Protein AF-A0A075WTS8-F1 (afdb_monomer)

Nearest PDB structures (foldseek):
  7bxo-assembly1_F  TM=7.989E-01  e=3.156E-02  Shewanella oneidensis MR-1
  7aer-assembly1_B  TM=7.658E-01  e=3.362E-02  Shewanella oneidensis MR-1
  6m6w-assembly1_I  TM=6.247E-01  e=7.649E-02  Shewanella oneidensis MR-1
  6m6u-assembly1_D  TM=6.551E-01  e=1.351E-01  Shewanella oneidensis MR-1
  6m6u-assembly1_I  TM=6.200E-01  e=1.268E-01  Shewanella oneidensis MR-1

Mean predicted aligned error: 13.31 Å

pLDDT: mean 76.16, std 14.84, range [37.59, 94.81]

Sequence (90 aa):
MEECILDILDHLLAGKFQVVSDSYEEIIKNAYREGIVDEELFEKLKGLGAFRNVLVHEYLELSHEEVYRNYLRIKGMIDQVIEHLERIVV

Organism: NCBI:txid289377

Structure (mmCIF, N/CA/C/O backbone):
data_AF-A0A075WTS8-F1
#
_entry.id   AF-A0A075WTS8-F1
#
loop_
_atom_site.group_PDB
_atom_site.id
_atom_site.type_symbol
_atom_site.label_atom_id
_atom_site.label_alt_id
_atom_site.label_comp_id
_atom_site.label_asym_id
_atom_site.label_entity_id
_atom_site.label_seq_id
_atom_site.pdbx_PDB_ins_code
_atom_site.Cartn_x
_atom_site.Cartn_y
_atom_site.Cartn_z
_atom_site.occupancy
_atom_site.B_iso_or_equiv
_atom_site.auth_seq_id
_atom_site.auth_comp_id
_atom_site.auth_asym_id
_atom_site.auth_atom_id
_atom_site.pdbx_PDB_model_num
ATOM 1 N N . MET A 1 1 ? 3.363 -11.292 -4.775 1.00 45.09 1 MET A N 1
ATOM 2 C CA . MET A 1 1 ? 3.854 -10.809 -3.461 1.00 45.09 1 MET A CA 1
ATOM 3 C C . MET A 1 1 ? 3.207 -9.471 -3.102 1.00 45.09 1 MET A C 1
ATOM 5 O O . MET A 1 1 ? 2.793 -9.325 -1.965 1.00 45.09 1 MET A O 1
ATOM 9 N N . GLU A 1 2 ? 3.030 -8.545 -4.056 1.00 48.94 2 GL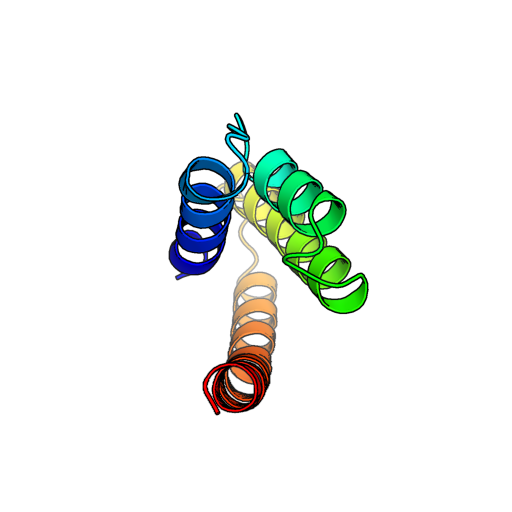U A N 1
ATOM 10 C CA . GLU A 1 2 ? 2.279 -7.283 -3.862 1.00 48.94 2 GLU A CA 1
ATOM 11 C C . GLU A 1 2 ? 0.770 -7.464 -3.600 1.00 48.94 2 GLU A C 1
ATOM 13 O O . GLU A 1 2 ? 0.184 -6.656 -2.887 1.00 48.94 2 GLU A O 1
ATOM 18 N N . GLU A 1 3 ? 0.152 -8.542 -4.096 1.00 58.75 3 GLU A N 1
ATOM 19 C CA . GLU A 1 3 ? -1.277 -8.831 -3.865 1.00 58.75 3 GLU A CA 1
ATOM 20 C C . GLU A 1 3 ? -1.624 -8.970 -2.370 1.00 58.75 3 GLU A C 1
ATOM 22 O O . GLU A 1 3 ? -2.653 -8.467 -1.938 1.00 58.75 3 GLU A O 1
ATOM 27 N N . CYS A 1 4 ? -0.721 -9.502 -1.534 1.00 73.62 4 CYS A N 1
ATOM 28 C CA . CYS A 1 4 ? -1.032 -9.757 -0.124 1.00 73.62 4 CYS A CA 1
ATOM 29 C C . CYS A 1 4 ? -1.327 -8.494 0.701 1.00 73.62 4 CYS A C 1
ATOM 31 O O . CYS A 1 4 ? -2.172 -8.547 1.588 1.00 73.62 4 CYS A O 1
ATOM 33 N N . ILE A 1 5 ? -0.643 -7.369 0.455 1.00 78.56 5 ILE A N 1
ATOM 34 C CA . ILE A 1 5 ? -0.878 -6.137 1.235 1.00 78.56 5 ILE A CA 1
ATOM 35 C C . ILE A 1 5 ? -2.226 -5.530 0.850 1.00 78.56 5 ILE A C 1
ATOM 37 O O . ILE A 1 5 ? -2.989 -5.107 1.714 1.00 78.56 5 ILE A O 1
ATOM 41 N N . LEU A 1 6 ? -2.524 -5.508 -0.446 1.00 85.19 6 LEU A N 1
ATOM 42 C CA . LEU A 1 6 ? -3.752 -4.918 -0.959 1.00 85.19 6 LEU A CA 1
ATOM 43 C C . LEU A 1 6 ? -4.973 -5.753 -0.566 1.00 85.19 6 LEU A C 1
ATOM 45 O O . LEU A 1 6 ? -5.972 -5.173 -0.156 1.00 85.19 6 LEU A O 1
ATOM 49 N N . ASP A 1 7 ? -4.856 -7.082 -0.566 1.00 84.06 7 ASP A N 1
ATOM 50 C CA . ASP A 1 7 ? -5.915 -7.981 -0.094 1.00 84.06 7 ASP A CA 1
ATOM 51 C C . ASP A 1 7 ? -6.211 -7.784 1.402 1.00 84.06 7 ASP A C 1
ATOM 53 O O . ASP A 1 7 ? -7.369 -7.791 1.819 1.00 84.06 7 ASP A O 1
ATOM 57 N N . ILE A 1 8 ? -5.180 -7.565 2.230 1.00 85.88 8 ILE A N 1
ATOM 58 C CA . ILE A 1 8 ? -5.358 -7.268 3.661 1.00 85.88 8 ILE A CA 1
ATOM 59 C C . ILE A 1 8 ? -6.069 -5.925 3.849 1.00 85.88 8 ILE A C 1
ATOM 61 O O . ILE A 1 8 ? -6.993 -5.830 4.659 1.00 85.88 8 ILE A O 1
ATOM 65 N N . LEU A 1 9 ? -5.651 -4.890 3.115 1.00 87.25 9 LEU A N 1
ATOM 66 C CA . LEU A 1 9 ? -6.276 -3.570 3.189 1.00 87.25 9 LEU A CA 1
ATOM 67 C C . LEU A 1 9 ? -7.738 -3.621 2.741 1.00 87.25 9 LEU A C 1
ATOM 69 O O . LEU A 1 9 ? -8.595 -3.074 3.429 1.00 87.25 9 LEU A O 1
ATOM 73 N N . ASP A 1 10 ? -8.033 -4.316 1.645 1.00 91.12 10 ASP A N 1
ATOM 74 C CA . ASP A 1 10 ? -9.394 -4.453 1.128 1.00 91.12 10 ASP A CA 1
ATOM 75 C C . ASP A 1 10 ? -10.287 -5.252 2.087 1.00 91.12 10 ASP A C 1
ATOM 77 O O . ASP A 1 10 ? -11.409 -4.851 2.400 1.00 91.12 10 ASP A O 1
ATOM 81 N N . HIS A 1 11 ? -9.755 -6.324 2.681 1.00 88.69 11 HIS A N 1
ATOM 82 C CA . HIS A 1 11 ? -10.474 -7.082 3.700 1.00 88.69 11 HIS A CA 1
ATOM 83 C C . HIS A 1 11 ? -10.763 -6.251 4.963 1.00 88.69 11 HIS A C 1
ATOM 85 O O . HIS A 1 11 ? -11.857 -6.337 5.526 1.00 88.69 11 HIS A O 1
ATOM 91 N N . LEU A 1 12 ? -9.814 -5.417 5.405 1.00 86.88 12 LEU A N 1
ATOM 92 C CA . LEU A 1 12 ? -10.009 -4.503 6.536 1.00 86.88 12 LEU A CA 1
ATOM 93 C C . LEU A 1 12 ? -11.046 -3.421 6.223 1.00 86.88 12 LEU A C 1
ATOM 95 O O . LEU A 1 12 ? -11.911 -3.155 7.060 1.00 86.88 12 LEU A O 1
ATOM 99 N N . LEU A 1 13 ? -10.986 -2.826 5.031 1.00 92.31 13 LEU A N 1
ATOM 100 C CA . LEU A 1 13 ? -11.952 -1.832 4.563 1.00 92.31 13 LEU A CA 1
ATOM 101 C C . LEU A 1 13 ? -13.370 -2.411 4.523 1.00 92.31 13 LEU A C 1
ATOM 103 O O . LEU A 1 13 ? -14.285 -1.827 5.110 1.00 92.31 13 LEU A O 1
ATOM 107 N N . ALA A 1 14 ? -13.538 -3.601 3.947 1.00 91.44 14 ALA A N 1
ATOM 108 C CA . ALA A 1 14 ? -14.831 -4.267 3.876 1.00 91.44 14 ALA A CA 1
ATOM 109 C C . ALA A 1 14 ? -15.351 -4.672 5.266 1.00 91.44 14 ALA A C 1
ATOM 111 O O . ALA A 1 14 ? -16.507 -4.414 5.605 1.00 91.44 14 ALA A O 1
ATOM 112 N N . GLY A 1 15 ? -14.500 -5.288 6.091 1.00 89.56 15 GLY A N 1
ATOM 113 C CA . GLY A 1 15 ? -14.904 -5.867 7.372 1.00 89.56 15 GLY A CA 1
ATOM 114 C C . GLY A 1 15 ? -15.125 -4.847 8.489 1.00 89.56 15 GLY A C 1
ATOM 115 O O . GLY A 1 15 ? -16.037 -5.012 9.298 1.00 89.56 15 GLY A O 1
ATOM 116 N N . LYS A 1 16 ? -14.298 -3.799 8.556 1.00 88.56 16 LYS A N 1
ATOM 117 C CA . LYS A 1 16 ? -14.295 -2.841 9.673 1.00 88.56 16 LYS A CA 1
ATOM 118 C C . LYS A 1 16 ? -14.935 -1.499 9.323 1.00 88.56 16 LYS A C 1
ATOM 120 O O . LYS A 1 16 ? -15.491 -0.861 10.213 1.00 88.56 16 LYS A O 1
ATOM 125 N N . PHE A 1 17 ? -14.883 -1.096 8.055 1.00 88.94 17 PHE A N 1
ATOM 126 C CA . PHE A 1 17 ? -15.337 0.225 7.609 1.00 88.94 17 PHE A CA 1
ATOM 127 C C . PHE A 1 17 ? -16.531 0.163 6.649 1.00 88.94 17 PHE A C 1
ATOM 129 O O . PHE A 1 17 ? -17.106 1.200 6.336 1.00 88.94 17 PHE A O 1
ATOM 136 N N . GLN A 1 18 ? -16.943 -1.038 6.216 1.00 93.06 18 GLN A N 1
ATOM 137 C CA . GLN A 1 18 ? -18.000 -1.245 5.213 1.00 93.06 18 GLN A CA 1
ATOM 138 C C . GLN A 1 18 ? -17.729 -0.500 3.895 1.00 93.06 18 GLN A C 1
ATOM 140 O O . GLN A 1 18 ? -18.656 -0.141 3.168 1.00 93.06 18 GLN A O 1
ATOM 145 N N . VAL A 1 19 ? -16.450 -0.270 3.589 1.00 92.44 19 VAL A N 1
ATOM 146 C CA . VAL A 1 19 ? -15.994 0.376 2.359 1.00 92.44 19 VAL A CA 1
ATOM 147 C C . VAL A 1 19 ? -15.598 -0.709 1.368 1.00 92.44 19 VAL A C 1
ATOM 149 O O . VAL A 1 19 ? -14.825 -1.602 1.701 1.00 92.44 19 VAL A O 1
ATOM 152 N N . VAL A 1 20 ? -16.130 -0.621 0.151 1.00 90.88 20 VAL A N 1
ATOM 153 C CA . VAL A 1 20 ? -15.762 -1.484 -0.977 1.00 90.88 20 VAL A CA 1
ATOM 154 C C . VAL A 1 20 ? -14.954 -0.646 -1.955 1.00 90.88 20 VAL A C 1
ATOM 156 O O . VAL A 1 20 ? -15.298 0.511 -2.193 1.00 90.88 20 VAL A O 1
ATOM 159 N N . SER A 1 21 ? -13.878 -1.218 -2.485 1.00 88.69 21 SER A N 1
ATOM 160 C CA . SER A 1 21 ? -12.996 -0.542 -3.432 1.00 88.69 21 SER A CA 1
ATOM 161 C C . SER A 1 21 ? -13.005 -1.286 -4.766 1.00 88.69 21 SER A C 1
ATOM 163 O O . SER A 1 21 ? -12.824 -2.500 -4.797 1.00 88.69 21 SER A O 1
ATOM 165 N N . ASP A 1 22 ? -13.167 -0.569 -5.876 1.00 84.81 22 ASP A N 1
ATOM 166 C CA . ASP A 1 22 ? -13.250 -1.162 -7.219 1.00 84.81 22 ASP A CA 1
ATOM 167 C C . ASP A 1 22 ? -11.875 -1.262 -7.902 1.00 84.81 22 ASP A C 1
ATOM 169 O O . ASP A 1 22 ? -11.724 -1.818 -8.993 1.00 84.81 22 ASP A O 1
ATOM 173 N N . SER A 1 23 ? -10.837 -0.705 -7.274 1.00 84.94 23 SER A N 1
ATOM 174 C CA . SER A 1 23 ? -9.471 -0.720 -7.789 1.00 84.94 23 SER A CA 1
ATOM 175 C C . SER A 1 23 ? -8.432 -0.667 -6.676 1.00 84.94 23 SER A C 1
ATOM 177 O O . SER A 1 23 ? -8.689 -0.185 -5.577 1.00 84.94 23 SER A O 1
ATOM 179 N N . TYR A 1 24 ? -7.200 -1.071 -6.98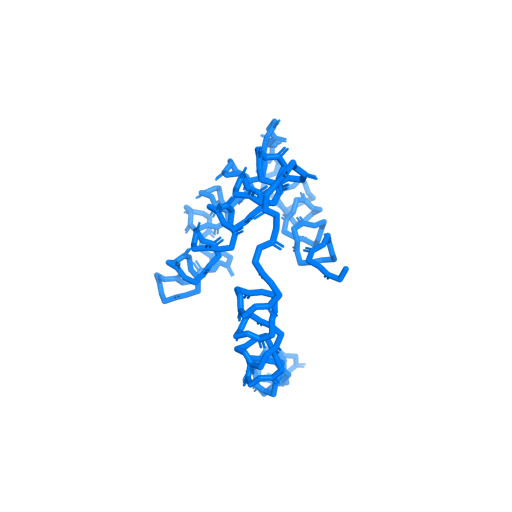4 1.00 83.50 24 TYR A N 1
ATOM 180 C CA . TYR A 1 24 ? -6.086 -0.962 -6.041 1.00 83.50 24 TYR A CA 1
ATOM 181 C C . TYR A 1 24 ? -5.769 0.476 -5.622 1.00 83.50 24 TYR A C 1
ATOM 183 O O . TYR A 1 24 ? -5.439 0.716 -4.464 1.00 83.50 24 TYR A O 1
ATOM 191 N N . GLU A 1 25 ? -5.895 1.449 -6.529 1.00 85.00 25 GLU A N 1
ATOM 192 C CA . GLU A 1 25 ? -5.747 2.860 -6.155 1.00 85.00 25 GLU A CA 1
ATOM 193 C C . GLU A 1 25 ? -6.820 3.300 -5.164 1.00 85.00 25 GLU A C 1
ATOM 195 O O . GLU A 1 25 ? -6.553 4.116 -4.281 1.00 85.00 25 GLU A O 1
ATOM 200 N N . GLU A 1 26 ? -8.030 2.770 -5.312 1.00 90.06 26 GLU A N 1
ATOM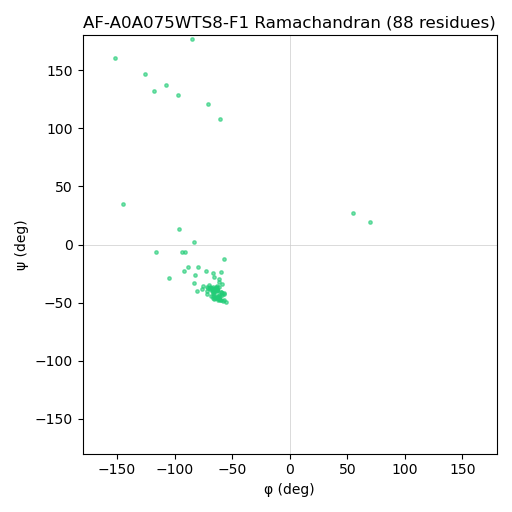 201 C CA . GLU A 1 26 ? -9.132 3.044 -4.408 1.00 90.06 26 GLU A CA 1
ATOM 202 C C . GLU A 1 26 ? -8.929 2.362 -3.052 1.00 90.06 26 GLU A C 1
ATOM 204 O O . GLU A 1 26 ? -9.096 3.033 -2.039 1.00 90.06 26 GLU A O 1
ATOM 209 N N . ILE A 1 27 ? -8.421 1.123 -3.016 1.00 91.06 27 ILE A N 1
ATOM 210 C CA . ILE A 1 27 ? -8.005 0.446 -1.775 1.00 91.06 27 ILE A CA 1
ATOM 211 C C . ILE A 1 27 ? -6.991 1.313 -1.018 1.00 91.06 27 ILE A C 1
ATOM 213 O O . ILE A 1 27 ? -7.170 1.594 0.165 1.00 91.06 27 ILE A O 1
ATOM 217 N N . ILE A 1 28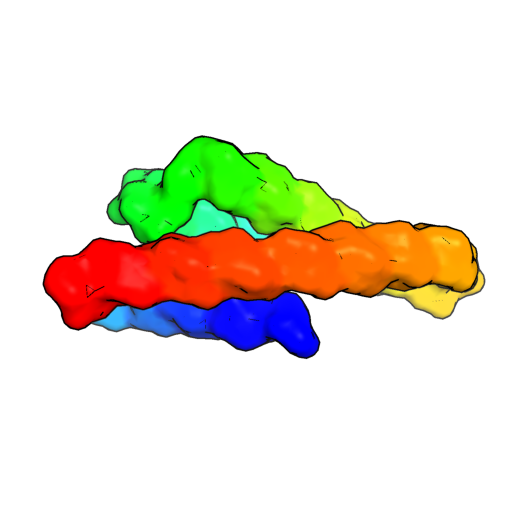 ? -5.947 1.799 -1.697 1.00 90.44 28 ILE A N 1
ATOM 218 C CA . ILE A 1 28 ? -4.885 2.609 -1.076 1.00 90.44 28 ILE A CA 1
ATOM 219 C C . ILE A 1 28 ? -5.430 3.965 -0.589 1.00 90.44 28 ILE A C 1
ATOM 221 O O . ILE A 1 28 ? -5.115 4.400 0.520 1.00 90.44 28 ILE A O 1
ATOM 225 N N . LYS A 1 29 ? -6.273 4.638 -1.385 1.00 91.75 29 LYS A N 1
ATOM 226 C CA . LYS A 1 29 ? -6.907 5.911 -0.993 1.00 91.75 29 LYS A CA 1
ATOM 227 C C . LYS A 1 29 ? -7.849 5.741 0.190 1.00 91.75 29 LYS A C 1
ATOM 229 O O . LYS A 1 29 ? -7.800 6.550 1.113 1.00 91.75 29 LYS A O 1
ATOM 234 N N . ASN A 1 30 ? -8.694 4.718 0.170 1.00 93.44 30 ASN A N 1
ATOM 235 C CA . ASN A 1 30 ? -9.639 4.443 1.243 1.00 93.44 30 ASN A CA 1
ATOM 236 C C . ASN A 1 30 ? -8.900 4.040 2.520 1.00 93.44 30 ASN A C 1
ATOM 238 O O . ASN A 1 30 ? -9.218 4.552 3.587 1.00 93.44 30 ASN A O 1
ATOM 242 N N . ALA A 1 31 ? -7.838 3.238 2.410 1.00 90.12 31 ALA A N 1
ATOM 243 C CA . ALA A 1 31 ? -6.993 2.893 3.547 1.00 90.12 31 ALA A CA 1
ATOM 244 C C . ALA A 1 31 ? -6.356 4.125 4.209 1.00 90.12 31 ALA A C 1
ATOM 246 O O . ALA A 1 31 ? -6.328 4.210 5.434 1.00 90.12 31 ALA A O 1
ATOM 247 N N . TYR A 1 32 ? -5.886 5.098 3.425 1.00 94.50 32 TYR A N 1
ATOM 248 C CA . TYR A 1 32 ? -5.358 6.352 3.969 1.00 94.50 32 TYR A CA 1
ATOM 249 C C . TYR A 1 32 ? -6.457 7.213 4.609 1.00 94.50 32 TYR A C 1
ATOM 251 O O . TYR A 1 32 ? -6.290 7.721 5.715 1.00 94.50 32 TYR A O 1
ATOM 259 N N . ARG A 1 33 ? -7.615 7.336 3.946 1.00 94.81 33 ARG A N 1
ATOM 260 C CA . ARG A 1 33 ? -8.763 8.110 4.452 1.00 94.81 33 ARG A CA 1
ATOM 261 C C . ARG A 1 33 ? -9.286 7.593 5.788 1.00 94.81 33 ARG A C 1
ATOM 263 O O . ARG A 1 33 ? -9.611 8.399 6.652 1.00 94.81 33 ARG A O 1
ATOM 270 N N . GLU A 1 34 ? -9.344 6.276 5.947 1.00 93.12 34 GLU A N 1
ATOM 271 C CA . GLU A 1 34 ? -9.786 5.620 7.180 1.00 93.12 34 GLU A CA 1
ATOM 272 C C . GLU A 1 34 ? -8.661 5.499 8.229 1.00 93.12 34 GLU A C 1
ATOM 274 O O . GLU A 1 34 ? -8.862 4.928 9.301 1.00 93.12 34 GLU A O 1
ATOM 279 N N . GLY A 1 35 ? -7.466 6.031 7.938 1.00 89.81 35 GLY A N 1
ATOM 280 C CA . GLY A 1 35 ? -6.321 6.034 8.851 1.00 89.81 35 GLY A CA 1
ATOM 281 C C . GLY A 1 35 ? -5.698 4.655 9.085 1.00 89.81 35 GLY A C 1
ATOM 282 O O . GLY A 1 35 ? -5.005 4.461 10.081 1.00 89.81 35 GLY A O 1
ATOM 283 N N . ILE A 1 36 ? -5.949 3.689 8.194 1.00 90.62 36 ILE A N 1
ATOM 284 C CA . ILE A 1 36 ? -5.322 2.358 8.224 1.00 90.62 36 ILE A CA 1
ATOM 285 C C . ILE A 1 36 ? -3.836 2.464 7.851 1.00 90.62 36 ILE A C 1
ATOM 287 O O . ILE A 1 36 ? -3.011 1.727 8.388 1.00 90.62 36 ILE A O 1
ATOM 291 N N . VAL A 1 37 ? -3.497 3.383 6.942 1.00 87.69 37 VAL A N 1
ATOM 292 C CA . VAL A 1 37 ? -2.116 3.701 6.556 1.00 87.69 37 VAL A CA 1
ATOM 293 C C . VAL A 1 37 ? -1.856 5.195 6.720 1.00 87.69 37 VAL A C 1
ATOM 295 O O . VAL A 1 37 ? -2.758 6.008 6.523 1.00 87.69 37 VAL A O 1
ATOM 298 N N . ASP A 1 38 ? -0.629 5.557 7.084 1.00 86.38 38 ASP A N 1
ATOM 299 C CA . ASP A 1 38 ? -0.202 6.949 7.214 1.00 86.38 38 ASP A CA 1
ATOM 300 C C . ASP A 1 38 ? 0.250 7.546 5.868 1.00 86.38 38 ASP A C 1
ATOM 302 O O . ASP A 1 38 ? 0.245 6.882 4.830 1.00 86.38 38 ASP A O 1
ATOM 306 N N . GLU A 1 39 ? 0.605 8.834 5.869 1.00 87.62 39 GLU A N 1
ATOM 307 C CA . GLU A 1 39 ? 1.006 9.560 4.656 1.00 87.62 39 GLU A CA 1
ATOM 308 C C . GLU A 1 39 ? 2.285 8.982 4.028 1.00 87.62 39 GLU A C 1
ATOM 310 O O . GLU A 1 39 ? 2.376 8.857 2.806 1.00 87.62 39 GLU A O 1
ATOM 315 N N . GLU A 1 40 ? 3.250 8.562 4.853 1.00 86.31 40 GLU A N 1
ATOM 316 C CA . GLU A 1 40 ? 4.495 7.961 4.372 1.00 86.31 40 GLU A CA 1
ATOM 317 C C . GLU A 1 40 ? 4.223 6.640 3.637 1.00 86.31 40 GLU A C 1
ATOM 319 O O . GLU A 1 40 ? 4.749 6.399 2.544 1.00 86.31 40 GLU A O 1
ATOM 324 N N . LEU A 1 41 ? 3.384 5.779 4.216 1.00 80.44 41 LEU A N 1
ATOM 325 C CA . LEU A 1 41 ? 3.024 4.493 3.636 1.00 80.44 41 LEU A CA 1
ATOM 326 C C . LEU A 1 41 ? 2.101 4.652 2.423 1.00 80.44 41 LEU A C 1
ATOM 328 O O . LEU A 1 41 ? 2.267 3.934 1.436 1.00 80.44 41 LEU A O 1
ATOM 332 N N . PHE A 1 42 ? 1.186 5.619 2.450 1.00 86.75 42 PHE A N 1
ATOM 333 C CA . PHE A 1 42 ? 0.331 5.956 1.315 1.00 86.75 42 PHE A CA 1
ATOM 334 C C . PHE A 1 42 ? 1.152 6.328 0.073 1.00 86.75 42 PHE A C 1
ATOM 336 O O . PHE A 1 42 ? 0.928 5.764 -1.000 1.00 86.75 42 PHE A O 1
ATOM 343 N N . GLU A 1 43 ? 2.146 7.211 0.210 1.00 84.75 43 GLU A N 1
ATOM 344 C CA . GLU A 1 43 ? 2.994 7.626 -0.915 1.00 84.75 43 GLU A CA 1
ATOM 345 C C . GLU A 1 43 ? 3.875 6.478 -1.438 1.00 84.75 43 GLU A C 1
ATOM 347 O O . GLU A 1 43 ? 4.027 6.307 -2.653 1.00 84.75 43 GLU A O 1
ATOM 352 N N . LYS A 1 44 ? 4.376 5.608 -0.548 1.00 82.56 44 LYS A N 1
ATOM 353 C CA . LYS A 1 44 ? 5.083 4.376 -0.945 1.00 82.56 44 LYS A CA 1
ATOM 354 C C . LYS A 1 44 ? 4.182 3.439 -1.761 1.00 82.56 44 LYS A C 1
ATOM 356 O O . LYS A 1 44 ? 4.602 2.957 -2.813 1.00 82.56 44 LYS A O 1
ATOM 361 N N . LEU A 1 45 ? 2.946 3.203 -1.312 1.00 82.06 45 LEU A N 1
ATOM 362 C CA . LEU A 1 45 ? 1.977 2.323 -1.981 1.00 82.06 45 LEU A CA 1
ATOM 363 C C . LEU A 1 45 ? 1.521 2.882 -3.336 1.00 82.06 45 LEU A C 1
ATOM 365 O O . LEU A 1 45 ? 1.410 2.138 -4.311 1.00 82.06 45 LEU A O 1
ATOM 369 N N . LYS A 1 46 ? 1.331 4.201 -3.433 1.00 78.81 46 LYS A N 1
ATOM 370 C CA . LYS A 1 46 ? 1.051 4.893 -4.700 1.00 78.81 46 LYS A CA 1
ATOM 371 C C . LYS A 1 46 ? 2.139 4.650 -5.747 1.00 78.81 46 LYS A C 1
ATOM 373 O O . LYS A 1 46 ? 1.830 4.388 -6.909 1.00 78.81 46 LYS A O 1
ATOM 378 N N . GLY A 1 47 ? 3.407 4.696 -5.332 1.00 73.50 47 GLY A N 1
ATOM 379 C CA . GLY A 1 47 ? 4.551 4.413 -6.202 1.00 73.50 47 GLY A CA 1
ATOM 380 C C . GLY A 1 47 ? 4.553 2.985 -6.765 1.00 73.50 47 GLY A C 1
ATOM 381 O O . GLY A 1 47 ? 4.966 2.779 -7.905 1.00 73.50 47 GLY A O 1
ATOM 382 N N . LEU A 1 48 ? 4.033 2.011 -6.010 1.00 68.81 48 LEU A N 1
ATOM 383 C CA . LEU A 1 48 ? 3.899 0.616 -6.453 1.00 68.81 48 LEU A CA 1
ATOM 384 C C . LEU A 1 48 ? 2.738 0.428 -7.444 1.00 68.81 48 LEU A C 1
ATOM 386 O O . LEU A 1 48 ? 2.862 -0.323 -8.408 1.00 68.81 48 LEU A O 1
ATOM 390 N N . GLY A 1 49 ? 1.630 1.158 -7.272 1.00 64.12 49 GLY A N 1
ATOM 391 C CA . GLY A 1 49 ? 0.527 1.168 -8.243 1.00 64.12 49 GLY A CA 1
ATOM 392 C C . GLY A 1 49 ? 0.974 1.638 -9.634 1.00 64.12 49 GLY A C 1
ATOM 393 O O . GLY A 1 49 ? 0.641 1.016 -10.645 1.00 64.12 49 GLY A O 1
ATOM 394 N N . ALA A 1 50 ? 1.815 2.677 -9.683 1.00 59.88 50 ALA A N 1
ATOM 395 C CA . ALA A 1 50 ? 2.452 3.126 -10.920 1.00 59.88 50 ALA A CA 1
ATOM 396 C C . ALA A 1 50 ? 3.390 2.055 -11.511 1.00 59.88 50 ALA A C 1
ATOM 398 O O . ALA A 1 50 ? 3.378 1.838 -12.720 1.00 59.88 50 ALA A O 1
ATOM 399 N N . PHE A 1 51 ? 4.138 1.332 -10.670 1.00 53.53 51 PHE A N 1
ATOM 400 C CA . PHE A 1 51 ? 5.006 0.229 -11.098 1.00 53.53 51 PHE A CA 1
ATOM 401 C C . PHE A 1 51 ? 4.225 -0.938 -11.724 1.00 53.53 51 PHE A C 1
ATOM 403 O O . PHE A 1 51 ? 4.657 -1.493 -12.731 1.00 53.53 51 PHE A O 1
ATOM 410 N N . ARG A 1 52 ? 3.032 -1.265 -11.213 1.00 55.16 52 ARG A N 1
ATOM 411 C CA . ARG A 1 52 ? 2.150 -2.270 -11.828 1.00 55.16 52 ARG A CA 1
ATOM 412 C C . ARG A 1 52 ? 1.619 -1.825 -13.192 1.00 55.16 52 ARG A C 1
ATOM 414 O O . ARG A 1 52 ? 1.543 -2.651 -14.096 1.00 55.16 52 ARG A O 1
ATOM 421 N N . ASN A 1 53 ? 1.273 -0.547 -13.363 1.00 54.41 53 ASN A N 1
ATOM 422 C CA . ASN A 1 53 ? 0.844 -0.014 -14.663 1.00 54.41 53 ASN A CA 1
ATOM 423 C C . ASN A 1 53 ? 1.987 -0.023 -15.683 1.00 54.41 53 ASN A C 1
ATOM 425 O O . ASN A 1 53 ? 1.758 -0.375 -16.836 1.00 54.41 53 ASN A O 1
ATOM 429 N N . VAL A 1 54 ? 3.209 0.287 -15.244 1.00 54.50 54 VAL A N 1
ATOM 430 C CA . VAL A 1 54 ? 4.431 0.124 -16.039 1.00 54.50 54 VAL A CA 1
ATOM 431 C C . VAL A 1 54 ? 4.640 -1.346 -16.385 1.00 54.50 54 VAL A C 1
ATOM 433 O O . VAL A 1 54 ? 4.776 -1.646 -17.551 1.00 54.50 54 VAL A O 1
ATOM 436 N N . LEU A 1 55 ? 4.533 -2.293 -15.451 1.00 45.62 55 LEU A N 1
ATOM 437 C CA . LEU A 1 55 ? 4.638 -3.722 -15.774 1.00 45.62 55 LEU A CA 1
ATOM 438 C C . LEU A 1 55 ? 3.563 -4.186 -16.765 1.00 45.62 55 LEU A C 1
ATOM 440 O O . LEU A 1 55 ? 3.881 -4.898 -17.703 1.00 45.62 55 LEU A O 1
ATOM 444 N N . VAL A 1 56 ? 2.302 -3.781 -16.593 1.00 50.38 56 VAL A N 1
ATOM 445 C CA . VAL A 1 56 ? 1.185 -4.173 -17.472 1.00 50.38 56 VAL A CA 1
ATOM 446 C C . VAL A 1 56 ? 1.299 -3.551 -18.869 1.00 50.38 56 VAL A C 1
ATOM 448 O O . VAL A 1 56 ? 1.003 -4.232 -19.850 1.00 50.38 56 VAL A O 1
ATOM 451 N N . HIS A 1 57 ? 1.756 -2.299 -18.985 1.00 50.25 57 HIS A N 1
ATOM 452 C CA . HIS A 1 57 ? 1.974 -1.634 -20.276 1.00 50.25 57 HIS A CA 1
ATOM 453 C C . HIS A 1 57 ? 3.333 -1.977 -20.923 1.00 50.25 57 HIS A C 1
ATOM 455 O O . HIS A 1 57 ? 3.407 -2.097 -22.143 1.00 50.25 57 HIS A O 1
ATOM 461 N N . GLU A 1 58 ? 4.384 -2.200 -20.131 1.00 37.59 58 GLU A N 1
ATOM 462 C CA . GLU A 1 58 ? 5.745 -2.591 -20.536 1.00 37.59 58 GLU A CA 1
ATOM 463 C C . GLU A 1 58 ? 5.990 -4.104 -20.455 1.00 37.59 58 GLU A C 1
ATOM 465 O O . GLU A 1 58 ? 7.121 -4.545 -20.630 1.00 37.59 58 GLU A O 1
ATOM 470 N N . TYR A 1 59 ? 4.973 -4.962 -20.315 1.00 37.91 59 TYR A N 1
ATOM 471 C CA . TYR A 1 59 ? 5.163 -6.399 -20.598 1.00 37.91 59 TYR A CA 1
ATOM 472 C C . TYR A 1 59 ? 5.667 -6.631 -22.044 1.00 37.91 59 TYR A C 1
ATOM 474 O O . TYR A 1 59 ? 6.139 -7.720 -22.365 1.00 37.91 59 TYR A O 1
ATOM 482 N N . LEU A 1 60 ? 5.622 -5.598 -22.898 1.00 47.59 60 LEU A N 1
ATOM 483 C CA . LEU A 1 60 ? 6.260 -5.533 -24.214 1.00 47.59 60 LEU A CA 1
ATOM 484 C C . LEU A 1 60 ? 7.717 -5.005 -24.209 1.00 47.59 60 LEU A C 1
ATOM 486 O O . LEU A 1 60 ? 8.435 -5.291 -25.162 1.00 47.59 60 LEU A O 1
ATOM 490 N N . GLU A 1 61 ? 8.180 -4.293 -23.170 1.00 50.91 61 GLU A N 1
ATOM 491 C CA . GLU A 1 61 ? 9.502 -3.626 -23.100 1.00 50.91 61 GLU A CA 1
ATOM 492 C C . GLU A 1 61 ? 10.152 -3.631 -21.689 1.00 50.91 61 GLU A C 1
ATOM 494 O O . GLU A 1 61 ? 10.848 -2.698 -21.302 1.00 50.91 61 GLU A O 1
ATOM 499 N N . LEU A 1 62 ? 9.962 -4.685 -20.891 1.00 55.66 62 LEU A N 1
ATOM 500 C CA . LEU A 1 62 ? 10.489 -4.763 -19.522 1.00 55.66 62 LEU A CA 1
ATOM 501 C C . LEU A 1 62 ? 12.031 -4.669 -19.457 1.00 55.66 62 LEU A C 1
ATOM 503 O O . LEU A 1 62 ? 12.758 -5.622 -19.765 1.00 55.66 62 LEU A O 1
ATOM 507 N N . SER A 1 63 ? 12.542 -3.530 -18.979 1.00 65.00 63 SER A N 1
ATOM 508 C CA . SER A 1 63 ? 13.956 -3.350 -18.639 1.00 65.00 63 SER A CA 1
ATOM 509 C C . SER A 1 63 ? 14.303 -4.141 -17.374 1.00 65.00 63 SER A C 1
ATOM 511 O O . SER A 1 63 ? 13.766 -3.909 -16.289 1.00 65.00 63 SER A O 1
ATOM 513 N N . HIS A 1 64 ? 15.252 -5.071 -17.487 1.00 60.84 64 HIS A N 1
ATOM 514 C CA . HIS A 1 64 ? 15.701 -5.920 -16.376 1.00 60.84 64 HIS A CA 1
ATOM 515 C C . HIS A 1 64 ? 16.269 -5.103 -15.199 1.00 60.84 64 HIS A C 1
ATOM 517 O O . HIS A 1 64 ? 16.257 -5.554 -14.052 1.00 60.84 64 HIS A O 1
ATOM 523 N N . GLU A 1 65 ? 16.733 -3.881 -15.467 1.00 72.25 65 GLU A N 1
ATOM 524 C 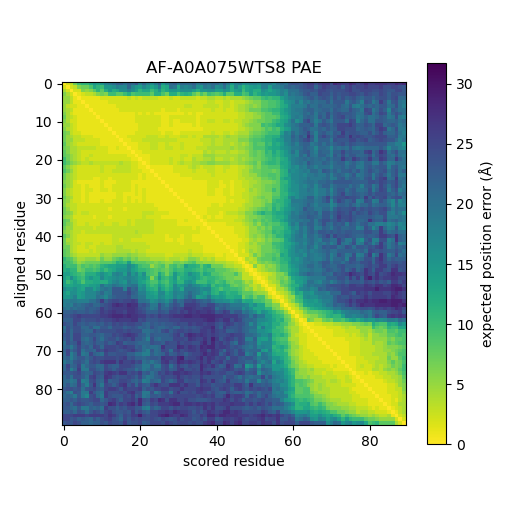CA . GLU A 1 65 ? 17.232 -2.957 -14.451 1.00 72.25 65 GLU A CA 1
ATOM 525 C C . GLU A 1 65 ? 16.107 -2.407 -13.566 1.00 72.25 65 GLU A C 1
ATOM 527 O O . GLU A 1 65 ? 16.287 -2.269 -12.354 1.00 72.25 65 GLU A O 1
ATOM 532 N N . GLU A 1 66 ? 14.936 -2.137 -14.149 1.00 69.06 66 GLU A N 1
ATOM 533 C CA . GLU A 1 66 ? 13.736 -1.669 -13.447 1.00 69.06 66 GLU A CA 1
ATOM 534 C C . GLU A 1 66 ? 13.275 -2.718 -12.428 1.00 69.06 66 GLU A C 1
ATOM 536 O O . GLU A 1 66 ? 13.040 -2.420 -11.254 1.00 69.06 66 GLU A O 1
ATOM 541 N N . VAL A 1 67 ? 13.219 -3.978 -12.865 1.00 74.56 67 VAL A N 1
ATOM 542 C CA . VAL A 1 67 ? 12.807 -5.120 -12.041 1.00 74.56 67 VAL A CA 1
ATOM 543 C C . VAL A 1 67 ? 13.781 -5.328 -10.882 1.00 74.56 67 VAL A C 1
ATOM 545 O O . VAL A 1 67 ? 13.362 -5.485 -9.734 1.00 74.56 67 VAL A O 1
ATOM 548 N N . TYR A 1 68 ? 15.087 -5.269 -11.153 1.00 72.56 68 TYR A N 1
ATOM 549 C CA . TYR A 1 68 ? 16.109 -5.467 -10.128 1.00 72.56 68 TYR A CA 1
ATOM 550 C C . TYR A 1 68 ? 16.126 -4.339 -9.082 1.00 72.56 68 TYR A C 1
ATOM 552 O O . TYR A 1 68 ? 16.228 -4.609 -7.882 1.00 72.56 68 TYR A O 1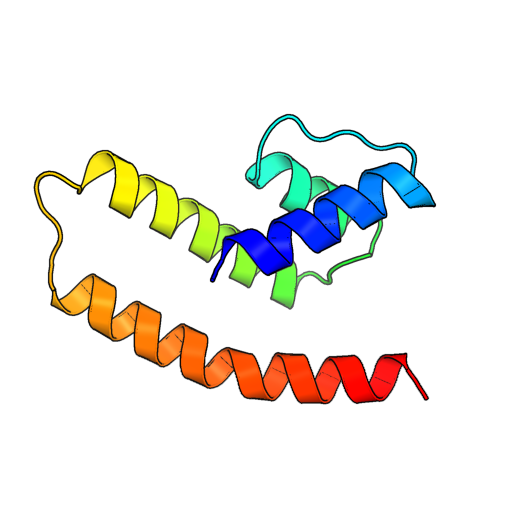
ATOM 560 N N . ARG A 1 69 ? 15.956 -3.076 -9.503 1.00 76.94 69 ARG A N 1
ATOM 561 C CA . ARG A 1 69 ? 15.843 -1.937 -8.574 1.00 76.94 69 ARG A CA 1
ATOM 562 C C . ARG A 1 69 ? 14.638 -2.076 -7.649 1.00 76.94 69 ARG A C 1
ATOM 564 O O . ARG A 1 69 ? 14.773 -1.870 -6.442 1.00 76.94 69 ARG A O 1
ATOM 571 N N . ASN A 1 70 ? 13.478 -2.437 -8.194 1.00 75.19 70 ASN A N 1
ATOM 572 C CA . ASN A 1 70 ? 12.263 -2.579 -7.397 1.00 75.19 70 ASN A CA 1
ATOM 573 C C . ASN A 1 70 ? 12.338 -3.777 -6.443 1.00 75.19 70 ASN A C 1
ATOM 575 O O . ASN A 1 70 ? 11.956 -3.647 -5.282 1.00 75.19 70 ASN A O 1
ATOM 579 N N . TYR A 1 71 ? 12.951 -4.887 -6.861 1.00 77.06 71 TYR A N 1
ATOM 580 C CA . TYR A 1 71 ? 13.229 -6.020 -5.974 1.00 77.06 71 TYR A CA 1
ATOM 581 C C . TYR A 1 71 ? 14.079 -5.625 -4.753 1.00 77.06 71 TYR A C 1
ATOM 583 O O . TYR A 1 71 ? 13.725 -5.951 -3.619 1.00 77.06 71 TYR A O 1
ATOM 591 N N . LEU A 1 72 ? 15.174 -4.879 -4.955 1.00 80.31 72 LEU A N 1
ATOM 592 C CA . LEU A 1 72 ? 16.021 -4.414 -3.849 1.00 80.31 72 LEU A CA 1
ATOM 593 C C . LEU A 1 72 ? 15.282 -3.452 -2.913 1.00 80.31 72 LEU A C 1
ATOM 595 O O . LEU A 1 72 ? 15.469 -3.510 -1.697 1.00 80.31 72 LEU A O 1
ATOM 599 N N . ARG A 1 73 ? 14.423 -2.593 -3.471 1.00 78.38 73 ARG A N 1
ATOM 600 C CA . ARG A 1 73 ? 13.620 -1.643 -2.697 1.00 78.38 73 ARG A CA 1
ATOM 601 C C . ARG A 1 73 ? 12.585 -2.366 -1.828 1.00 78.38 73 ARG A C 1
ATOM 603 O O . ARG A 1 73 ? 12.518 -2.093 -0.634 1.00 78.38 73 ARG A O 1
ATOM 610 N N . ILE A 1 74 ? 11.859 -3.337 -2.386 1.00 78.44 74 ILE A N 1
ATOM 611 C CA . ILE A 1 74 ? 10.888 -4.162 -1.645 1.00 78.44 74 ILE A CA 1
ATOM 612 C C . ILE A 1 74 ? 11.586 -4.953 -0.536 1.00 78.44 74 ILE A C 1
ATOM 614 O O . ILE A 1 74 ? 11.106 -4.977 0.596 1.00 78.44 74 ILE A O 1
ATOM 618 N N . LYS A 1 75 ? 12.753 -5.542 -0.826 1.00 80.50 75 LYS A N 1
ATOM 619 C CA . LYS A 1 75 ? 13.537 -6.281 0.170 1.00 80.50 75 LYS A CA 1
ATOM 620 C C . LYS A 1 75 ? 13.881 -5.418 1.390 1.00 80.50 75 LYS A C 1
ATOM 622 O O . LYS A 1 75 ? 13.766 -5.902 2.506 1.00 80.50 75 LYS A O 1
ATOM 627 N N . GLY A 1 76 ? 14.259 -4.154 1.190 1.00 79.94 76 GLY A N 1
ATOM 628 C CA . GLY A 1 76 ? 14.556 -3.234 2.297 1.00 79.94 76 GLY A CA 1
ATOM 629 C C . GLY A 1 76 ? 13.321 -2.754 3.070 1.00 79.94 76 GLY A C 1
ATOM 630 O O . GLY A 1 76 ? 13.436 -2.357 4.225 1.00 79.94 76 GLY A O 1
ATOM 631 N N . MET A 1 77 ? 12.139 -2.790 2.452 1.00 79.94 77 MET A N 1
ATOM 632 C CA . MET A 1 77 ? 10.885 -2.375 3.090 1.00 79.94 77 MET A CA 1
ATOM 633 C C . MET A 1 77 ? 10.271 -3.473 3.965 1.00 79.94 77 MET A C 1
ATOM 635 O O . MET A 1 77 ? 9.568 -3.152 4.919 1.00 79.94 77 MET A O 1
ATOM 639 N N . ILE A 1 78 ? 10.548 -4.749 3.678 1.00 81.94 78 ILE A N 1
ATOM 640 C CA . ILE A 1 78 ? 10.022 -5.884 4.455 1.00 81.94 78 ILE A CA 1
ATOM 641 C C . ILE A 1 78 ? 10.436 -5.802 5.927 1.00 81.94 78 ILE A C 1
ATOM 643 O O . ILE A 1 78 ? 9.587 -5.973 6.800 1.00 81.94 78 ILE A O 1
ATOM 647 N N . ASP A 1 79 ? 11.697 -5.472 6.207 1.00 79.12 79 ASP A N 1
ATOM 648 C CA . ASP A 1 79 ? 12.196 -5.386 7.584 1.00 79.12 79 ASP A CA 1
ATOM 649 C C . ASP A 1 79 ? 11.469 -4.284 8.378 1.00 79.12 79 ASP A C 1
ATOM 651 O O . ASP A 1 79 ? 11.076 -4.486 9.525 1.00 79.12 79 ASP A O 1
ATOM 655 N N . GLN A 1 80 ? 11.196 -3.145 7.732 1.00 77.62 80 GLN A N 1
ATOM 656 C CA . GLN A 1 80 ? 10.468 -2.026 8.343 1.00 77.62 80 GLN A CA 1
ATOM 657 C C . GLN A 1 80 ? 9.002 -2.370 8.624 1.00 77.62 80 GLN A C 1
ATOM 659 O O . GLN A 1 80 ? 8.458 -1.957 9.645 1.00 77.62 80 GLN A O 1
ATOM 664 N N . VAL A 1 81 ? 8.359 -3.130 7.733 1.00 78.00 81 VAL A N 1
ATOM 665 C CA . VAL A 1 81 ? 6.968 -3.570 7.908 1.00 78.00 81 VAL A CA 1
ATOM 666 C C . VAL A 1 81 ? 6.849 -4.547 9.080 1.00 78.00 81 VAL A C 1
ATOM 668 O O . VAL A 1 81 ? 5.929 -4.412 9.885 1.00 78.00 81 VAL A O 1
ATOM 671 N N . ILE A 1 82 ? 7.790 -5.486 9.221 1.00 79.94 82 ILE A N 1
ATOM 672 C CA . ILE A 1 82 ? 7.818 -6.434 10.347 1.00 79.94 82 ILE A CA 1
ATOM 673 C C . ILE A 1 82 ? 7.956 -5.679 11.676 1.00 79.94 82 ILE A C 1
ATOM 675 O O . ILE A 1 82 ? 7.157 -5.880 12.588 1.00 79.94 82 ILE A O 1
ATOM 679 N N . GLU A 1 83 ? 8.899 -4.741 11.753 1.00 79.50 83 GLU A N 1
ATOM 680 C CA . GLU A 1 83 ? 9.174 -3.961 12.965 1.00 79.50 83 GLU A CA 1
ATOM 681 C C . GLU A 1 83 ? 8.015 -3.021 13.365 1.00 79.50 83 GLU A C 1
ATOM 683 O O . GLU A 1 83 ? 7.872 -2.630 14.529 1.00 79.50 83 GLU A O 1
ATOM 688 N N . HIS A 1 84 ? 7.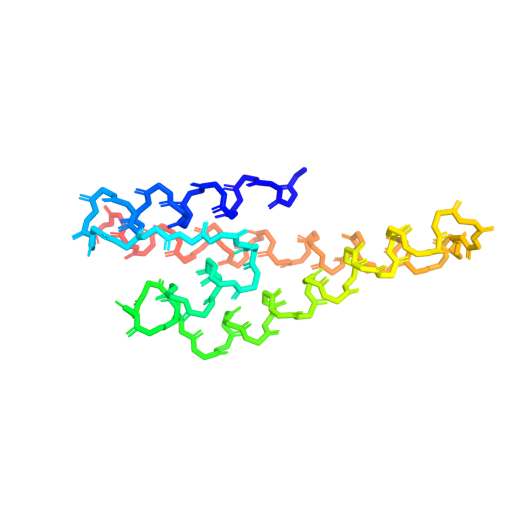171 -2.632 12.405 1.00 76.62 84 HIS A N 1
ATOM 689 C CA . HIS A 1 84 ? 5.953 -1.867 12.674 1.00 76.62 84 HIS A CA 1
ATOM 690 C C . HIS A 1 84 ? 4.799 -2.753 13.153 1.00 76.62 84 HIS A C 1
ATOM 692 O O . HIS A 1 84 ? 4.078 -2.374 14.075 1.00 76.62 84 HIS A O 1
ATOM 698 N N . LEU A 1 85 ? 4.638 -3.945 12.571 1.00 77.38 85 LEU A N 1
ATOM 699 C CA . LEU A 1 85 ? 3.598 -4.896 12.970 1.00 77.38 85 LEU A CA 1
ATOM 700 C C . LEU A 1 85 ? 3.806 -5.407 14.401 1.00 77.38 85 LEU A C 1
ATOM 702 O O . LEU A 1 85 ? 2.840 -5.509 15.154 1.00 77.38 85 LEU A O 1
ATOM 706 N N . GLU A 1 86 ? 5.052 -5.642 14.818 1.00 74.69 86 GLU A N 1
ATOM 707 C CA . GLU A 1 86 ? 5.371 -6.040 16.198 1.00 74.69 86 GLU A CA 1
ATOM 708 C C . GLU A 1 86 ? 4.957 -4.987 17.238 1.00 74.69 86 GLU A C 1
ATOM 710 O O . GLU A 1 86 ? 4.590 -5.337 18.357 1.00 74.69 86 GLU A O 1
ATOM 715 N N . ARG A 1 87 ? 4.945 -3.700 16.870 1.00 69.25 87 ARG A N 1
ATOM 716 C CA . ARG A 1 87 ? 4.531 -2.601 17.758 1.00 69.25 87 ARG A CA 1
ATOM 717 C C . ARG A 1 87 ? 3.020 -2.432 17.896 1.00 69.25 87 ARG A C 1
ATOM 719 O O . ARG A 1 87 ? 2.583 -1.776 18.832 1.00 69.25 87 ARG A O 1
ATOM 726 N N . ILE A 1 88 ? 2.234 -2.974 16.969 1.00 71.69 88 ILE A N 1
ATOM 727 C CA . ILE A 1 88 ? 0.766 -2.851 16.965 1.00 71.69 88 ILE A CA 1
ATOM 728 C C . ILE A 1 88 ? 0.102 -4.026 17.702 1.00 71.69 88 ILE A C 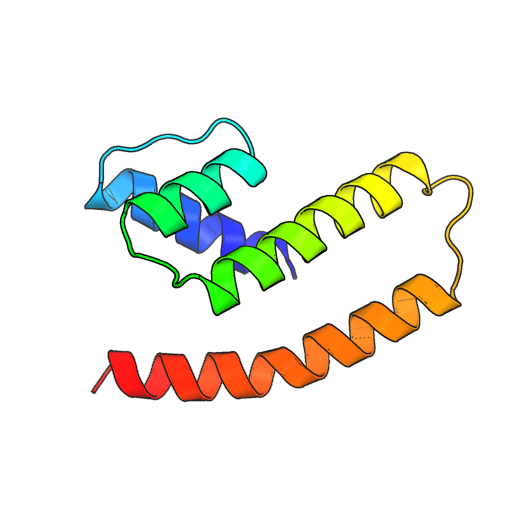1
ATOM 730 O O . ILE A 1 88 ? -1.034 -3.910 18.157 1.00 71.69 88 ILE A O 1
ATOM 734 N N . VAL A 1 89 ? 0.798 -5.160 17.816 1.00 59.22 89 VAL A N 1
ATOM 735 C CA . VAL A 1 89 ? 0.269 -6.405 18.403 1.00 59.22 89 VAL A CA 1
ATOM 736 C C . VAL A 1 89 ? 0.591 -6.543 19.906 1.00 59.22 89 VAL A C 1
ATOM 738 O O . VAL A 1 89 ? 0.065 -7.450 20.552 1.00 59.22 89 VAL A O 1
ATOM 741 N N . VAL A 1 90 ? 1.395 -5.637 20.481 1.00 47.09 90 VAL A N 1
ATOM 742 C CA . VAL A 1 90 ? 1.720 -5.577 21.925 1.00 47.09 90 VAL A CA 1
ATOM 743 C C . VAL A 1 90 ? 0.966 -4.450 22.621 1.00 47.09 90 VAL A C 1
ATOM 745 O O . VAL A 1 90 ? 0.988 -3.316 22.098 1.00 47.09 90 VAL A O 1
#

Radius of gyration: 14.35 Å; Cα contacts (8 Å, |Δi|>4): 42; chains: 1; bounding box: 35×20×46 Å

Secondary structure (DSSP, 8-state):
-THHHHHHHHHHIIIII----SSHHHHHHHHHHTTSS-HHHHHHHHHHHHHHHHHHHSTTT--HHHHHHHHHHHHHHHHHHHHHHHHH--

InterPro domains:
  IPR008201 Ribonuclease HepT-like [PF01934] (3-70)
  IPR037038 tRNA nuclease HepT-like superfamily [G3DSA:1.20.120.580] (1-90)
  IPR052379 Type VII TA system RNase [PTHR33397] (3-88)

Foldseek 3Di:
DLVVVLVVLQCCCCPPVVDHAPDSLRSLVSCPVVVVDDPVVSVVSVVVVVVVVCCVVCVVPDDPVSVVVVVVVVVV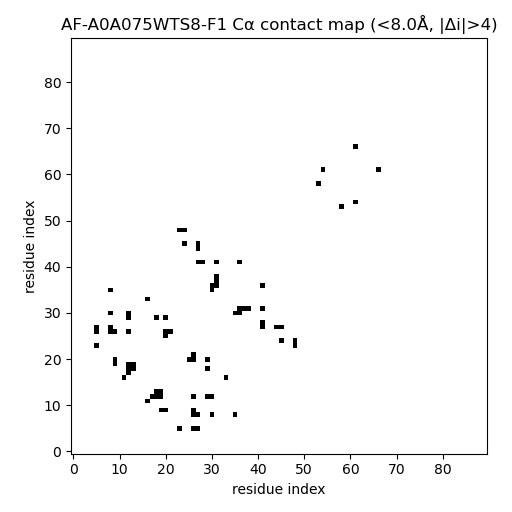VVVVVVVVVVVVVD

Solvent-accessible surface area (backbone atoms only — not comparable to full-atom values): 5252 Å² total; per-residue (Å²): 122,74,60,60,60,55,52,51,50,42,50,48,31,42,74,76,67,72,42,84,62,96,42,72,69,44,35,52,51,50,32,38,74,73,62,77,36,52,71,72,54,40,56,55,51,52,56,48,55,54,48,51,52,46,49,70,70,26,73,85,65,73,55,70,64,60,56,52,52,50,51,56,52,52,60,64,46,52,60,57,50,52,62,50,52,60,62,72,77,102